Protein AF-A0A7Y8JZ43-F1 (afdb_monomer)

Foldseek 3Di:
DDPQCPPPLCVVVVVVVVVVQVVQLVVCPPVSVDVVSGDDDALVNSLQSSLQSCLCPDPQFDNPDDWGWDWDDADPQGIDIDTDTHGPDPPPVVVVVVVVVSVVVSQVCQVVSVHHHRDDDDPVNCVVPVVCVVVVPDPDDDPDDDDD

pLDDT: mean 82.35, std 17.8, range [37.38, 98.12]

Secondary structure (DSSP, 8-state):
---GGG-GGGHHHHHHHHHHHHHHHHTTGGGGGSGGGS----HHHHHHHHHHHHHHH-TTB-TTS--EEEE---BTTB--EEEE--BS---HHHHHHHHHHHHHHHHHHGGGGT-----PPPHHHIIIIIHHHHHTT--PPP------

Radius of gyration: 24.06 Å; Cα con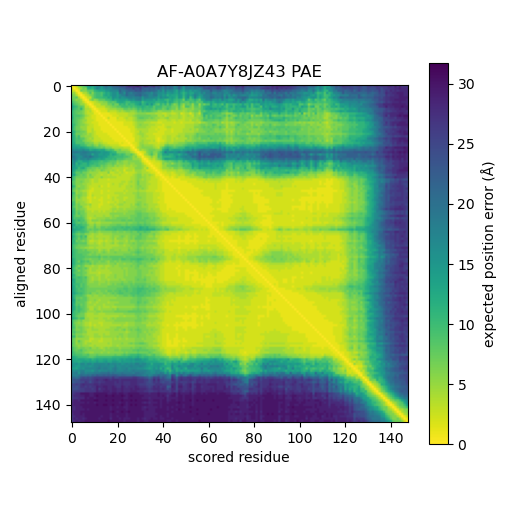tacts (8 Å, |Δi|>4): 113; chains: 1; bounding box: 43×86×50 Å

Structure (mmCIF, N/CA/C/O backbone):
data_AF-A0A7Y8JZ43-F1
#
_entry.id   AF-A0A7Y8JZ43-F1
#
loop_
_atom_site.group_PDB
_atom_site.id
_atom_site.type_symbol
_atom_site.label_atom_id
_atom_site.label_alt_id
_atom_site.label_comp_id
_atom_site.label_asym_id
_atom_site.label_entity_id
_atom_site.label_seq_id
_atom_site.pdbx_PDB_ins_code
_atom_site.Cartn_x
_atom_site.Cartn_y
_atom_site.Cartn_z
_atom_site.occupancy
_atom_site.B_iso_or_equiv
_atom_site.auth_seq_id
_atom_site.auth_comp_id
_atom_site.auth_asym_id
_atom_site.auth_atom_id
_atom_site.pdbx_PDB_model_num
ATOM 1 N N . GLU A 1 1 ? -18.551 6.260 -2.370 1.00 39.81 1 GLU A N 1
ATOM 2 C CA . GLU A 1 1 ? -18.045 5.457 -1.237 1.00 39.81 1 GLU A CA 1
ATOM 3 C C . GLU A 1 1 ? -17.982 3.989 -1.632 1.00 39.81 1 GLU A C 1
ATOM 5 O O . GLU A 1 1 ? -19.020 3.350 -1.793 1.00 39.81 1 GLU A O 1
ATOM 10 N N . LEU A 1 2 ? -16.776 3.463 -1.842 1.00 50.41 2 LEU A N 1
ATOM 11 C CA . LEU A 1 2 ? -16.552 2.033 -2.034 1.00 50.41 2 LEU A CA 1
ATOM 12 C C . LEU A 1 2 ? -16.843 1.284 -0.723 1.00 50.41 2 LEU A C 1
ATOM 14 O O . LEU A 1 2 ? -16.240 1.556 0.316 1.00 50.41 2 LEU A O 1
ATOM 18 N N . ARG A 1 3 ? -17.758 0.306 -0.748 1.00 59.44 3 ARG A N 1
ATOM 19 C CA . ARG A 1 3 ? -17.899 -0.630 0.378 1.00 59.44 3 ARG A CA 1
ATOM 20 C C . ARG A 1 3 ? -16.684 -1.547 0.357 1.00 59.44 3 ARG A C 1
ATOM 22 O O . ARG A 1 3 ? -16.579 -2.396 -0.520 1.00 59.44 3 ARG A O 1
ATOM 29 N N . MET A 1 4 ? -15.787 -1.411 1.333 1.00 59.22 4 MET A N 1
ATOM 30 C CA . MET A 1 4 ? -14.527 -2.174 1.404 1.00 59.22 4 MET A CA 1
ATOM 31 C C . MET A 1 4 ? -14.707 -3.704 1.316 1.00 59.22 4 MET A C 1
ATOM 33 O O . MET A 1 4 ? -13.784 -4.407 0.918 1.00 59.22 4 MET A O 1
ATOM 37 N N . THR A 1 5 ? -15.897 -4.231 1.624 1.00 58.22 5 THR A N 1
ATOM 38 C CA . THR A 1 5 ? -16.261 -5.650 1.453 1.00 58.22 5 THR A CA 1
ATOM 39 C C . THR A 1 5 ? -16.337 -6.114 -0.006 1.00 58.22 5 THR A C 1
ATOM 41 O O . THR A 1 5 ? -16.292 -7.316 -0.248 1.00 58.22 5 THR A O 1
ATOM 44 N N . GLN A 1 6 ? -16.440 -5.197 -0.972 1.00 59.09 6 GLN A N 1
ATOM 45 C CA . GLN A 1 6 ? -16.507 -5.491 -2.410 1.00 59.09 6 GLN A CA 1
ATOM 46 C C . GLN A 1 6 ? -15.128 -5.504 -3.088 1.00 59.09 6 GLN A C 1
ATOM 48 O O . GLN A 1 6 ? -15.017 -5.897 -4.247 1.00 59.09 6 GLN A O 1
ATOM 53 N N . VAL A 1 7 ? -14.070 -5.096 -2.382 1.00 68.38 7 VAL A N 1
ATOM 54 C CA . VAL A 1 7 ? -12.702 -5.135 -2.905 1.00 68.38 7 VAL A CA 1
ATOM 55 C C . VAL A 1 7 ? -12.185 -6.570 -2.813 1.00 68.38 7 VAL A C 1
ATOM 57 O O . VAL A 1 7 ? -11.886 -7.055 -1.723 1.00 68.38 7 VAL A O 1
ATOM 60 N N . HIS A 1 8 ? -12.060 -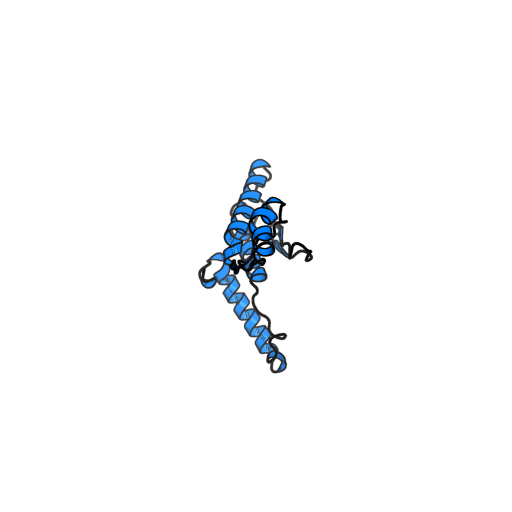7.242 -3.960 1.00 72.50 8 HIS A N 1
ATOM 61 C CA . HIS A 1 8 ? -11.688 -8.661 -4.055 1.00 72.50 8 HIS A CA 1
ATOM 62 C C . HIS A 1 8 ? -10.399 -9.008 -3.289 1.00 72.50 8 HIS A C 1
ATOM 64 O O . HIS A 1 8 ? -10.350 -9.994 -2.559 1.00 72.50 8 HIS A O 1
ATOM 70 N N . LEU A 1 9 ? -9.382 -8.143 -3.366 1.00 74.12 9 LEU A N 1
ATOM 71 C CA . LEU A 1 9 ? -8.102 -8.329 -2.669 1.00 74.12 9 LEU A CA 1
ATOM 72 C C . LEU A 1 9 ? -8.210 -8.247 -1.135 1.00 74.12 9 LEU A C 1
ATOM 74 O O . LEU A 1 9 ? -7.287 -8.652 -0.428 1.00 74.12 9 LEU A O 1
ATOM 78 N N . LEU A 1 10 ? -9.311 -7.707 -0.603 1.00 76.12 10 LEU A N 1
ATOM 79 C CA . LEU A 1 10 ? -9.517 -7.516 0.831 1.00 76.12 10 LEU A CA 1
ATOM 80 C C . LEU A 1 10 ? -10.494 -8.498 1.454 1.00 76.12 10 LEU A C 1
ATOM 82 O O . LEU A 1 10 ? -10.518 -8.569 2.679 1.00 76.12 10 LEU A O 1
ATOM 86 N N . THR A 1 11 ? -11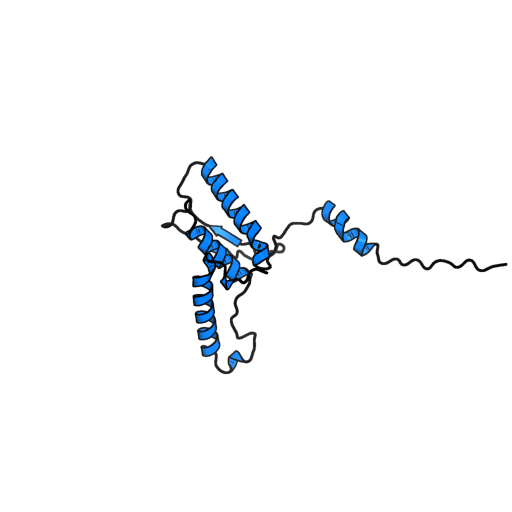.275 -9.249 0.679 1.00 73.81 11 THR A N 1
ATOM 87 C CA . THR A 1 11 ? -12.344 -10.099 1.223 1.00 73.81 11 THR A CA 1
ATOM 88 C C . THR A 1 11 ? -11.810 -11.063 2.292 1.00 73.81 11 THR A C 1
ATOM 90 O O . THR A 1 11 ? -12.279 -11.048 3.435 1.00 73.81 11 THR A O 1
ATOM 93 N N . ASP A 1 12 ? -10.733 -11.789 1.982 1.00 75.62 12 ASP A N 1
ATOM 94 C CA . ASP A 1 12 ? -10.095 -12.729 2.914 1.00 75.62 12 ASP A CA 1
ATOM 95 C C . ASP A 1 12 ? -9.380 -12.036 4.078 1.00 75.62 12 ASP A C 1
ATOM 97 O O . ASP A 1 12 ? -9.273 -12.578 5.183 1.00 75.62 12 ASP A O 1
ATOM 101 N N . TYR A 1 13 ? -8.844 -10.835 3.851 1.00 79.00 13 TYR A N 1
ATOM 102 C CA . TYR A 1 13 ? -8.213 -10.051 4.910 1.00 79.00 13 TYR A CA 1
ATOM 103 C C . TYR A 1 13 ? -9.251 -9.539 5.911 1.00 79.00 13 TYR A C 1
ATOM 105 O O .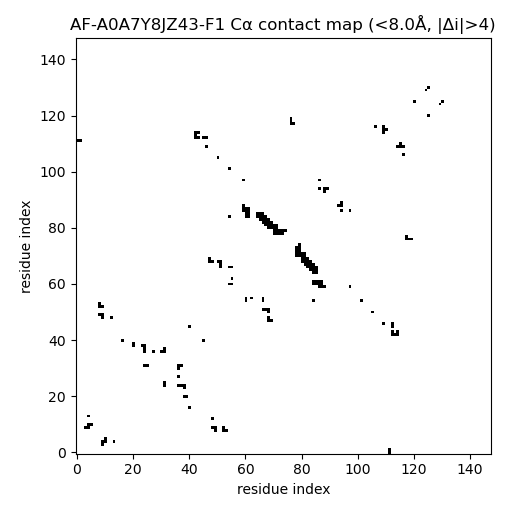 TYR A 1 13 ? -9.069 -9.715 7.114 1.00 79.00 13 TYR A O 1
ATOM 113 N N . ILE A 1 14 ? -10.337 -8.934 5.425 1.00 80.75 14 ILE A N 1
ATOM 114 C CA . ILE A 1 14 ? -11.397 -8.344 6.244 1.00 80.75 14 ILE A CA 1
ATOM 115 C C . ILE A 1 14 ? -12.040 -9.429 7.103 1.00 80.75 14 ILE A C 1
ATOM 117 O O . ILE A 1 14 ? -12.147 -9.239 8.314 1.00 80.75 14 ILE A O 1
ATOM 121 N N . GLY A 1 15 ? -12.388 -10.580 6.515 1.00 81.81 15 GLY A N 1
ATOM 122 C CA . GLY A 1 15 ? -12.986 -11.694 7.255 1.00 81.81 15 GLY A CA 1
ATOM 123 C C . GLY A 1 15 ? -12.091 -12.180 8.398 1.00 81.81 15 GLY A C 1
ATOM 124 O O . GLY A 1 15 ? -12.514 -12.218 9.557 1.00 81.81 15 GLY A O 1
ATOM 125 N N . ARG A 1 16 ? -10.812 -12.460 8.109 1.00 84.19 16 ARG A N 1
ATOM 126 C CA . ARG A 1 16 ? -9.844 -12.874 9.139 1.00 84.19 16 ARG A CA 1
ATOM 127 C C . ARG A 1 16 ? -9.622 -11.793 10.193 1.00 84.19 16 ARG A C 1
ATO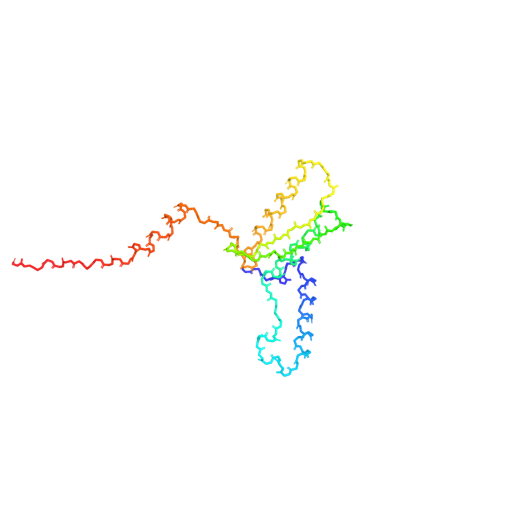M 129 O O . ARG A 1 16 ? -9.564 -12.103 11.382 1.00 84.19 16 ARG A O 1
ATOM 136 N N . LYS A 1 17 ? -9.511 -10.525 9.782 1.00 84.44 17 LYS A N 1
ATOM 137 C CA . LYS A 1 17 ? -9.235 -9.421 10.705 1.00 84.44 17 LYS A CA 1
ATOM 138 C C . LYS A 1 17 ? -10.407 -9.162 11.642 1.00 84.44 17 LYS A C 1
ATOM 140 O O . LYS A 1 17 ? -10.189 -8.936 12.827 1.00 84.44 17 LYS A O 1
ATOM 145 N N . GLN A 1 18 ? -11.638 -9.234 11.146 1.00 85.12 18 GLN A N 1
ATOM 146 C CA . GLN A 1 18 ? -12.836 -9.114 11.974 1.00 85.12 18 GLN A CA 1
ATOM 147 C C . GLN A 1 18 ? -12.923 -10.240 13.007 1.00 85.12 18 GLN A C 1
ATOM 149 O O . GLN A 1 18 ? -13.188 -9.959 14.175 1.00 85.12 18 GLN A O 1
ATOM 154 N N . ALA A 1 19 ? -12.632 -11.484 12.612 1.00 86.56 19 ALA A N 1
ATOM 155 C CA . ALA A 1 19 ? -12.608 -12.617 13.535 1.00 86.56 19 ALA A CA 1
ATOM 156 C C . ALA A 1 19 ? -11.538 -12.450 14.633 1.00 86.56 19 ALA A C 1
ATOM 158 O O . ALA A 1 19 ? -11.845 -12.613 15.813 1.00 86.56 19 ALA A O 1
ATOM 159 N N . GLU A 1 20 ? -10.314 -12.043 14.268 1.00 87.06 20 GLU A N 1
ATOM 160 C CA . GLU A 1 20 ? -9.225 -11.751 15.220 1.00 87.06 20 GLU A CA 1
ATOM 161 C C . GLU A 1 20 ? -9.631 -10.659 16.220 1.00 87.06 20 GLU A C 1
ATOM 163 O O . GLU A 1 20 ? -9.445 -10.804 17.428 1.00 87.06 20 GLU A O 1
ATOM 168 N N . LEU A 1 21 ? -10.193 -9.555 15.720 1.00 86.44 21 LEU A N 1
ATOM 169 C CA . LEU A 1 21 ? -10.603 -8.426 16.552 1.00 86.44 21 LEU A CA 1
ATOM 170 C C . LEU A 1 21 ? -11.744 -8.803 17.494 1.00 86.44 21 LEU A C 1
ATOM 172 O O . LEU A 1 21 ? -11.741 -8.373 18.646 1.00 86.44 21 LEU A O 1
ATOM 176 N N . LYS A 1 22 ? -12.705 -9.600 17.018 1.00 86.44 22 LYS A N 1
ATOM 177 C CA . LYS A 1 22 ? -13.804 -10.110 17.837 1.00 86.44 22 LYS A CA 1
ATOM 178 C C . LYS A 1 22 ? -13.266 -10.980 18.973 1.00 86.44 22 LYS A C 1
ATOM 180 O O . LYS A 1 22 ? -13.507 -10.645 20.127 1.00 86.44 22 LYS A O 1
ATOM 185 N N . ALA A 1 23 ? -12.463 -11.995 18.652 1.00 87.75 23 ALA A N 1
ATOM 186 C CA . ALA A 1 23 ? -11.886 -12.901 19.644 1.00 87.75 23 ALA A CA 1
ATOM 187 C C . ALA A 1 23 ? -11.038 -12.156 20.689 1.00 87.75 23 ALA A C 1
ATOM 189 O O . ALA A 1 23 ? -11.164 -12.402 21.886 1.00 87.75 23 ALA A O 1
ATOM 190 N N . TRP A 1 24 ? -10.211 -11.197 20.254 1.00 86.62 24 TRP A N 1
ATOM 191 C CA . TRP A 1 24 ? -9.389 -10.405 21.170 1.00 86.62 24 TRP A CA 1
ATOM 192 C C . TRP A 1 24 ? -10.242 -9.524 22.093 1.00 86.62 24 TRP A C 1
ATOM 194 O O . TRP A 1 24 ? -9.973 -9.462 23.288 1.00 86.62 24 TRP A O 1
ATOM 204 N N . ASN A 1 25 ? -11.274 -8.860 21.560 1.00 86.31 25 ASN A N 1
ATOM 205 C CA . ASN A 1 25 ? -12.153 -7.992 22.347 1.00 86.31 25 ASN A CA 1
ATOM 206 C C . ASN A 1 25 ? -13.022 -8.789 23.338 1.00 86.31 25 ASN A C 1
ATOM 208 O O . ASN A 1 25 ? -13.263 -8.315 24.443 1.00 86.31 25 ASN A O 1
ATOM 212 N N . GLU A 1 26 ? -13.481 -9.986 22.965 1.00 85.94 26 GLU A N 1
ATOM 213 C CA . GLU A 1 26 ? -14.257 -10.875 23.845 1.00 85.94 26 GLU A CA 1
ATOM 214 C C . GLU A 1 26 ? -13.406 -11.426 24.996 1.00 85.94 26 GLU A C 1
ATOM 216 O O . GLU A 1 26 ? -13.878 -11.505 26.130 1.00 85.94 26 GLU A O 1
ATOM 221 N N . ALA A 1 27 ? -12.125 -11.711 24.744 1.00 85.75 27 ALA A N 1
ATOM 222 C CA . ALA A 1 27 ? -11.191 -12.181 25.767 1.00 85.75 27 ALA A CA 1
ATOM 223 C C . ALA A 1 27 ? -10.895 -11.147 26.876 1.00 85.75 27 ALA A C 1
ATOM 225 O O . ALA A 1 27 ? -10.386 -11.518 27.930 1.00 85.75 27 ALA A O 1
ATOM 226 N N . GLN A 1 28 ? -11.208 -9.862 26.670 1.00 78.06 28 GLN A N 1
ATOM 227 C CA . GLN A 1 28 ? -10.968 -8.791 27.649 1.00 78.06 28 GLN A CA 1
ATOM 228 C C . GLN A 1 28 ? -12.043 -8.717 28.759 1.00 78.06 28 GLN A C 1
ATOM 230 O O . GLN A 1 28 ? -11.832 -8.079 29.791 1.00 78.06 28 GLN A O 1
ATOM 235 N N . GLY A 1 29 ? -13.198 -9.378 28.609 1.00 76.44 29 GLY A N 1
ATOM 236 C CA . GLY A 1 29 ? -14.236 -9.408 29.650 1.00 76.44 29 GLY A CA 1
ATOM 237 C C . GLY A 1 29 ? -14.704 -8.007 30.088 1.00 76.44 29 GLY A C 1
ATOM 238 O O . GLY A 1 29 ? -15.049 -7.169 29.257 1.00 76.44 29 GLY A O 1
ATOM 239 N N . HIS A 1 30 ? -14.714 -7.728 31.398 1.00 68.44 30 HIS A N 1
ATOM 240 C CA . HIS A 1 30 ? -15.191 -6.446 31.950 1.00 68.44 30 HIS A CA 1
ATOM 241 C C . HIS A 1 30 ? -14.305 -5.237 31.595 1.00 68.44 30 HIS A C 1
ATOM 243 O O . HIS A 1 30 ? -14.794 -4.107 31.609 1.00 68.44 30 HIS A O 1
ATOM 249 N N . SER A 1 31 ? -13.031 -5.437 31.232 1.00 66.38 31 SER A N 1
ATOM 250 C CA . SER A 1 31 ? -12.154 -4.328 30.824 1.00 66.38 31 SER A CA 1
ATOM 251 C C . SER A 1 31 ? -12.512 -3.780 29.433 1.00 66.38 31 SER A C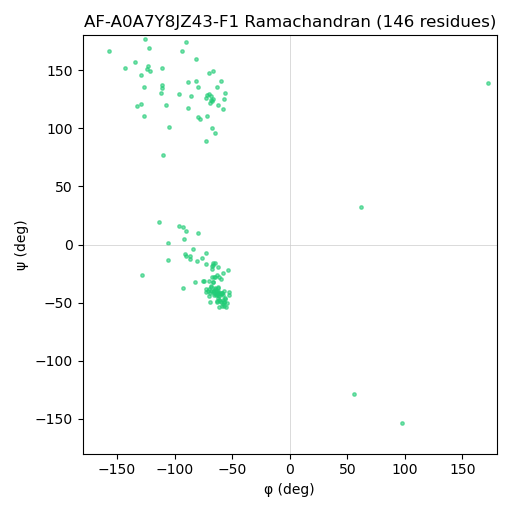 1
ATOM 253 O O . SER A 1 31 ? -12.155 -2.644 29.119 1.00 66.38 31 SER A O 1
ATOM 255 N N . ALA A 1 32 ? -13.287 -4.526 28.632 1.00 62.75 32 ALA A N 1
ATOM 256 C CA . ALA A 1 32 ? -13.736 -4.137 27.293 1.00 62.75 32 ALA A CA 1
ATOM 257 C C . ALA A 1 32 ? -14.814 -3.035 27.272 1.00 62.75 32 ALA A C 1
ATOM 259 O O . ALA A 1 32 ? -15.165 -2.552 26.192 1.00 62.75 32 ALA A O 1
ATOM 260 N N . GLN A 1 33 ? -15.353 -2.632 28.434 1.00 69.25 33 GLN A N 1
ATOM 261 C CA . GLN A 1 33 ? -16.344 -1.548 28.513 1.00 69.25 33 GLN A CA 1
ATOM 262 C C . GLN A 1 33 ? -15.765 -0.191 28.087 1.00 69.25 33 GLN A C 1
ATOM 264 O O . GLN A 1 33 ? -16.483 0.649 27.547 1.00 69.25 33 GLN A O 1
ATOM 269 N N . LEU A 1 34 ? -14.455 0.007 28.262 1.00 77.12 34 LEU A N 1
ATOM 270 C CA . LEU A 1 34 ? -13.752 1.184 27.762 1.00 77.12 34 LEU A CA 1
ATOM 271 C C . LEU A 1 34 ? -13.328 0.965 26.308 1.00 77.12 34 LEU A C 1
ATOM 273 O O . LEU A 1 34 ? -12.641 -0.001 25.979 1.00 77.12 34 LEU A O 1
ATOM 277 N N . SER A 1 35 ? -13.670 1.910 25.430 1.00 76.81 35 SER A N 1
ATOM 278 C CA . SER A 1 35 ? -13.317 1.852 24.003 1.00 76.81 35 SER A CA 1
ATOM 279 C C . SER A 1 35 ? -11.805 1.795 23.754 1.00 76.81 35 SER A C 1
ATOM 281 O O . SER A 1 35 ? -11.370 1.179 22.783 1.00 76.81 35 SER A O 1
ATOM 283 N N . ALA A 1 36 ? -11.004 2.385 24.648 1.00 79.19 36 ALA A N 1
ATOM 284 C CA . ALA A 1 36 ? -9.543 2.336 24.609 1.00 79.19 36 ALA A CA 1
ATOM 285 C C . ALA A 1 36 ? -8.990 0.906 24.736 1.00 79.19 36 ALA A C 1
ATOM 287 O O . ALA A 1 36 ? -7.947 0.597 24.168 1.00 79.19 36 ALA A O 1
ATOM 288 N N . ASN A 1 37 ? -9.726 0.023 25.413 1.00 80.94 37 ASN A N 1
ATOM 289 C CA . ASN A 1 37 ? -9.353 -1.373 25.617 1.00 80.94 37 ASN A CA 1
ATOM 290 C C . ASN A 1 37 ? -9.889 -2.282 24.511 1.00 80.94 37 ASN A C 1
ATOM 292 O O . ASN A 1 37 ? -9.856 -3.497 24.666 1.00 80.94 37 ASN A O 1
ATOM 296 N N . ARG A 1 38 ? -10.405 -1.720 23.409 1.00 81.69 38 ARG A N 1
ATOM 297 C CA . ARG A 1 38 ? -10.887 -2.473 22.250 1.00 81.69 38 ARG A CA 1
ATOM 298 C C . ARG A 1 38 ? -9.981 -2.255 21.050 1.00 81.69 38 ARG A C 1
ATOM 300 O O . ARG A 1 38 ? -9.657 -1.125 20.683 1.00 81.69 38 ARG A O 1
ATOM 307 N N . ARG A 1 39 ? -9.632 -3.338 20.359 1.00 85.50 39 ARG A N 1
ATOM 308 C CA . ARG A 1 39 ? -8.969 -3.248 19.055 1.00 85.50 39 ARG A CA 1
ATOM 309 C C . ARG A 1 39 ? -10.012 -3.010 17.966 1.00 85.50 39 ARG A C 1
ATOM 311 O O . ARG A 1 39 ? -11.088 -3.613 17.963 1.00 85.50 39 ARG A O 1
ATOM 318 N N . ARG A 1 40 ? -9.654 -2.155 17.010 1.00 87.25 40 ARG A N 1
ATOM 319 C CA . ARG A 1 40 ? -10.450 -1.803 15.827 1.00 87.25 40 ARG A CA 1
ATOM 320 C C . ARG A 1 40 ? -9.586 -1.824 14.575 1.00 87.25 40 ARG A C 1
ATOM 322 O O . ARG A 1 40 ? -8.365 -1.684 14.653 1.00 87.25 40 ARG A O 1
ATOM 329 N N . MET A 1 41 ? -10.230 -1.990 13.425 1.00 87.94 41 MET A N 1
ATOM 330 C CA . MET A 1 41 ? -9.579 -1.733 12.145 1.00 87.94 41 MET A CA 1
ATOM 331 C C . MET A 1 41 ? -9.275 -0.241 12.018 1.00 87.94 41 MET A C 1
ATOM 333 O O . MET A 1 41 ? -9.990 0.602 12.559 1.00 87.94 41 MET A O 1
ATOM 337 N N . THR A 1 42 ? -8.202 0.071 11.304 1.00 91.50 42 THR A N 1
ATOM 338 C CA . THR A 1 42 ? -7.839 1.441 10.947 1.00 91.50 42 THR A CA 1
ATOM 339 C C . THR A 1 42 ? -7.701 1.529 9.437 1.00 91.50 42 THR A C 1
ATOM 341 O O . THR A 1 42 ? -7.324 0.546 8.790 1.00 91.50 42 THR A O 1
ATOM 344 N N . ASN A 1 43 ? -7.964 2.705 8.877 1.00 92.38 43 ASN A N 1
ATOM 345 C CA . ASN A 1 43 ? -7.819 2.951 7.443 1.00 92.38 43 ASN A CA 1
ATOM 346 C C . ASN A 1 43 ? -6.393 2.632 6.977 1.00 92.38 43 ASN A C 1
ATOM 348 O O . ASN A 1 43 ? -6.203 1.851 6.050 1.00 92.38 43 ASN A O 1
ATOM 352 N N . LEU A 1 44 ? -5.387 3.113 7.718 1.00 93.69 44 LEU A N 1
ATOM 353 C CA . LEU A 1 44 ? -3.976 2.838 7.435 1.00 93.69 44 LEU A CA 1
ATOM 354 C C . LEU A 1 44 ? -3.625 1.345 7.530 1.00 93.69 44 LEU A C 1
ATOM 356 O O . LEU A 1 44 ? -2.879 0.826 6.703 1.00 93.69 44 LEU A O 1
ATOM 360 N N . GLY A 1 45 ? -4.146 0.634 8.534 1.00 92.56 45 GLY A N 1
ATOM 361 C CA . GLY A 1 45 ? -3.926 -0.807 8.674 1.00 92.56 45 GLY A CA 1
ATOM 362 C C . GLY A 1 45 ? -4.549 -1.604 7.527 1.00 92.56 45 GLY A C 1
ATOM 363 O O . GLY A 1 45 ? -3.935 -2.548 7.031 1.00 92.56 45 GLY A O 1
ATOM 364 N N . THR A 1 46 ? -5.731 -1.184 7.079 1.00 92.44 46 THR A N 1
ATOM 365 C CA . THR A 1 46 ? -6.462 -1.805 5.968 1.00 92.44 46 THR A CA 1
ATOM 366 C C . THR A 1 46 ? -5.763 -1.535 4.636 1.00 92.44 46 THR A C 1
ATOM 368 O O . THR A 1 46 ? -5.534 -2.473 3.878 1.00 92.44 46 THR A O 1
ATOM 371 N N . PHE A 1 47 ? -5.320 -0.298 4.392 1.00 94.75 47 PHE A N 1
ATOM 372 C CA . PHE A 1 47 ? -4.544 0.062 3.203 1.00 94.75 47 PHE A CA 1
ATOM 373 C C . PHE A 1 47 ? -3.228 -0.719 3.110 1.00 94.75 47 PHE A C 1
ATOM 375 O O . PHE A 1 47 ? -2.878 -1.233 2.054 1.00 94.75 47 PHE A O 1
ATOM 382 N N . ARG A 1 48 ? -2.509 -0.900 4.224 1.00 95.44 48 ARG A N 1
ATOM 383 C CA . ARG A 1 48 ? -1.287 -1.723 4.231 1.00 95.44 48 ARG A CA 1
ATOM 384 C C . ARG A 1 48 ? -1.548 -3.177 3.862 1.00 95.44 48 ARG A C 1
ATOM 386 O O . ARG A 1 48 ? -0.754 -3.780 3.145 1.00 95.44 48 ARG A O 1
ATOM 393 N N . ALA A 1 49 ? -2.633 -3.748 4.377 1.00 93.12 49 ALA A N 1
ATOM 394 C CA . ALA A 1 49 ? -3.014 -5.110 4.039 1.00 93.12 49 ALA A CA 1
ATOM 395 C C . ALA A 1 49 ? -3.420 -5.234 2.567 1.00 93.12 49 ALA A C 1
ATOM 397 O O . ALA A 1 49 ? -3.023 -6.196 1.914 1.00 93.12 49 ALA A O 1
ATOM 398 N N . TYR A 1 50 ? -4.138 -4.236 2.048 1.00 94.31 50 TYR A N 1
ATOM 399 C CA . TYR A 1 50 ? -4.473 -4.125 0.635 1.00 94.31 50 TYR A CA 1
ATOM 400 C C . TYR A 1 50 ? -3.226 -4.077 -0.249 1.00 94.31 50 TYR A C 1
ATOM 402 O O . TYR A 1 50 ? -3.083 -4.903 -1.145 1.00 94.31 50 TYR A O 1
ATOM 410 N N . ALA A 1 51 ? -2.299 -3.161 0.039 1.00 95.88 51 ALA A N 1
ATOM 411 C CA . ALA A 1 51 ? -1.065 -3.001 -0.720 1.00 95.88 51 ALA A CA 1
ATOM 412 C C . ALA A 1 51 ? -0.232 -4.292 -0.723 1.00 95.88 51 ALA A C 1
ATOM 414 O O . ALA A 1 51 ? 0.267 -4.706 -1.763 1.00 95.88 51 ALA A O 1
ATOM 415 N N . LEU A 1 52 ? -0.137 -4.984 0.418 1.00 95.69 52 LEU A N 1
ATOM 416 C CA . LEU A 1 52 ? 0.547 -6.275 0.489 1.00 95.69 52 LEU A CA 1
ATOM 417 C C . LEU A 1 52 ? -0.148 -7.356 -0.356 1.00 95.69 52 LEU A C 1
ATOM 419 O O . LEU A 1 52 ? 0.533 -8.141 -1.013 1.00 95.69 52 LEU A O 1
ATOM 423 N N . ALA A 1 53 ? -1.481 -7.425 -0.326 1.00 93.00 53 ALA A N 1
ATOM 424 C CA . ALA A 1 53 ? -2.242 -8.372 -1.141 1.00 93.00 53 ALA A CA 1
ATOM 425 C C . ALA A 1 53 ? -2.060 -8.090 -2.640 1.00 93.00 53 ALA A C 1
ATOM 427 O O . ALA A 1 53 ? -1.784 -9.016 -3.399 1.00 93.00 53 ALA A O 1
ATOM 428 N N . TYR A 1 54 ? -2.118 -6.814 -3.033 1.00 94.62 54 TYR A N 1
ATOM 429 C CA . TYR A 1 54 ? -1.843 -6.355 -4.392 1.00 94.62 54 TYR A CA 1
ATOM 430 C C . TYR A 1 54 ? -0.459 -6.809 -4.872 1.00 94.62 54 TYR A C 1
ATOM 432 O O . TYR A 1 54 ? -0.368 -7.512 -5.877 1.00 94.62 54 TYR A O 1
ATOM 440 N N . LEU A 1 55 ? 0.601 -6.518 -4.108 1.00 95.69 55 LEU A N 1
ATOM 441 C CA . LEU A 1 55 ? 1.974 -6.916 -4.450 1.00 95.69 55 LEU A CA 1
ATOM 442 C C . LEU A 1 55 ? 2.124 -8.433 -4.596 1.00 95.69 55 LEU A C 1
ATOM 444 O O . LEU A 1 55 ? 2.769 -8.899 -5.528 1.00 95.69 55 LEU A O 1
ATOM 448 N N . LYS A 1 56 ? 1.506 -9.216 -3.705 1.00 93.25 56 LYS A N 1
ATOM 449 C CA . LYS A 1 56 ? 1.550 -10.686 -3.773 1.00 93.25 56 LYS A CA 1
ATOM 450 C C . LYS A 1 56 ? 0.807 -11.261 -4.977 1.00 93.25 56 LYS A C 1
ATOM 452 O O . LYS A 1 56 ? 1.155 -12.348 -5.424 1.00 93.25 56 LYS A O 1
ATOM 457 N N . SER A 1 57 ? -0.210 -10.560 -5.473 1.00 91.62 57 SER A N 1
ATOM 458 C CA . SER A 1 57 ? -0.939 -10.934 -6.690 1.00 91.62 57 SER A CA 1
ATOM 459 C C . SER A 1 57 ? -0.301 -10.403 -7.978 1.00 91.62 57 SER A C 1
ATOM 461 O O . SER A 1 57 ? -0.716 -10.798 -9.065 1.00 91.62 57 SER A O 1
ATOM 463 N N . HIS A 1 58 ? 0.689 -9.511 -7.875 1.00 94.56 58 HIS A N 1
ATOM 464 C CA . HIS A 1 58 ? 1.269 -8.830 -9.025 1.00 94.56 58 HIS A CA 1
ATOM 465 C C . HIS A 1 58 ? 2.152 -9.793 -9.843 1.00 94.56 58 HIS A C 1
ATOM 467 O O . HIS A 1 58 ? 3.074 -10.393 -9.282 1.00 94.56 58 HIS A O 1
ATOM 473 N N . PRO A 1 59 ? 1.929 -9.936 -11.166 1.00 95.56 59 PRO A N 1
ATOM 474 C CA . PRO A 1 59 ? 2.614 -10.941 -11.984 1.00 95.56 59 PRO A CA 1
ATOM 475 C C . PRO A 1 59 ? 4.133 -10.743 -12.021 1.00 95.56 59 PRO A C 1
ATOM 477 O O . PRO A 1 59 ? 4.877 -11.722 -11.969 1.00 95.56 59 PRO A O 1
ATOM 480 N N . ASP A 1 60 ? 4.591 -9.489 -12.028 1.00 97.00 60 ASP A N 1
ATOM 481 C CA . ASP A 1 60 ? 6.017 -9.149 -12.110 1.00 97.00 60 ASP A CA 1
ATOM 482 C C . ASP A 1 60 ? 6.758 -9.175 -10.760 1.00 97.00 60 ASP A C 1
ATOM 484 O O . ASP A 1 60 ? 7.978 -9.002 -10.726 1.00 97.00 60 ASP A O 1
ATOM 488 N N . ILE A 1 61 ? 6.056 -9.419 -9.646 1.00 97.31 61 ILE A N 1
ATOM 489 C CA . ILE A 1 61 ? 6.670 -9.578 -8.322 1.00 97.31 61 ILE A CA 1
ATOM 490 C C . ILE A 1 61 ? 7.045 -11.044 -8.099 1.00 97.31 61 ILE A C 1
ATOM 492 O O . ILE A 1 61 ? 6.327 -11.971 -8.475 1.00 97.31 61 ILE A O 1
ATOM 496 N N . GLN A 1 62 ? 8.209 -11.263 -7.493 1.00 97.44 62 GLN A N 1
ATOM 497 C CA . GLN A 1 62 ? 8.764 -12.576 -7.202 1.00 97.44 62 GLN A CA 1
ATOM 498 C C . GLN A 1 62 ? 8.102 -13.181 -5.945 1.00 97.44 62 GLN A C 1
ATOM 500 O O . GLN A 1 62 ? 8.386 -12.727 -4.833 1.00 97.44 62 GLN A O 1
ATOM 505 N N . PRO A 1 63 ? 7.259 -14.229 -6.066 1.00 92.00 63 PRO A N 1
ATOM 506 C CA . PRO A 1 63 ? 6.482 -14.772 -4.945 1.00 92.00 63 PRO A CA 1
ATOM 507 C C . PRO A 1 63 ? 7.308 -15.421 -3.829 1.00 92.00 63 PRO A C 1
ATOM 509 O O . PRO A 1 63 ? 6.864 -15.446 -2.684 1.00 92.00 63 PRO A O 1
ATOM 512 N N . ASN A 1 64 ? 8.492 -15.954 -4.141 1.00 92.50 64 ASN A N 1
ATOM 513 C CA . ASN A 1 64 ? 9.300 -16.737 -3.196 1.00 92.50 64 ASN A CA 1
ATOM 514 C C . ASN A 1 64 ? 10.377 -15.910 -2.482 1.00 92.50 64 ASN A C 1
ATOM 516 O O . ASN A 1 64 ? 11.317 -16.464 -1.915 1.00 92.50 64 ASN A O 1
ATOM 520 N N . MET A 1 65 ? 10.264 -14.584 -2.525 1.00 96.12 65 MET A N 1
ATOM 521 C CA . MET A 1 65 ? 11.169 -13.674 -1.833 1.00 96.12 65 MET A CA 1
ATOM 522 C C . MET A 1 65 ? 10.397 -12.771 -0.875 1.00 96.12 65 MET A C 1
ATOM 524 O O . MET A 1 65 ? 9.166 -12.719 -0.872 1.00 96.12 65 MET A O 1
ATOM 528 N N . THR A 1 66 ? 11.134 -12.063 -0.023 1.00 96.62 66 THR A N 1
ATOM 529 C CA . THR A 1 66 ? 10.545 -11.161 0.965 1.00 96.62 66 THR A CA 1
ATOM 530 C C . THR A 1 66 ? 9.674 -10.106 0.285 1.00 96.62 66 THR A C 1
ATOM 532 O O . THR A 1 66 ? 10.135 -9.355 -0.570 1.00 96.62 66 THR A O 1
ATOM 535 N N . CYS A 1 67 ? 8.416 -10.026 0.714 1.00 97.38 67 CYS A N 1
ATOM 536 C CA . CYS A 1 67 ? 7.464 -9.005 0.302 1.00 97.38 67 CYS A CA 1
ATOM 537 C C . CYS A 1 67 ? 6.771 -8.451 1.552 1.00 97.38 67 CYS A C 1
ATOM 539 O O . CYS A 1 67 ? 6.124 -9.200 2.292 1.00 97.38 67 CYS A O 1
ATOM 541 N N . MET A 1 68 ? 6.926 -7.153 1.813 1.00 97.19 68 MET A N 1
ATOM 542 C CA . MET A 1 68 ? 6.344 -6.487 2.974 1.00 97.19 68 MET A CA 1
ATOM 543 C C . MET A 1 68 ? 5.867 -5.069 2.661 1.00 97.19 68 MET A C 1
ATOM 545 O O . MET A 1 68 ? 6.423 -4.365 1.823 1.00 97.19 68 MET A O 1
ATOM 549 N N . VAL A 1 69 ? 4.859 -4.645 3.423 1.00 97.62 69 VAL A N 1
ATOM 550 C CA . VAL A 1 69 ? 4.422 -3.251 3.515 1.00 97.62 69 VAL A CA 1
ATOM 551 C C . VAL A 1 69 ? 4.404 -2.872 4.991 1.00 97.62 69 VAL A C 1
ATOM 553 O O . VAL A 1 69 ? 3.571 -3.376 5.759 1.00 97.62 69 VAL A O 1
ATOM 556 N N . ARG A 1 70 ? 5.317 -2.005 5.430 1.00 96.38 70 ARG A N 1
ATOM 557 C CA . ARG A 1 70 ? 5.472 -1.639 6.849 1.00 96.38 70 ARG A CA 1
ATOM 558 C C . ARG A 1 70 ? 5.353 -0.140 7.083 1.00 96.38 70 ARG A C 1
ATOM 560 O O . ARG A 1 70 ? 5.588 0.658 6.189 1.00 96.38 70 ARG A O 1
ATOM 567 N N . GLN A 1 71 ? 4.946 0.222 8.297 1.00 96.19 71 GLN A N 1
ATOM 568 C CA . GLN A 1 71 ? 4.984 1.614 8.742 1.00 96.19 71 GLN A CA 1
ATOM 569 C C . GLN A 1 71 ? 6.411 1.944 9.157 1.00 96.19 71 GLN A C 1
ATOM 571 O O . GLN A 1 71 ? 7.058 1.147 9.841 1.00 96.19 71 GLN A O 1
ATOM 576 N N . MET A 1 72 ? 6.875 3.110 8.734 1.00 96.94 72 MET A N 1
ATOM 577 C CA . MET A 1 72 ? 8.125 3.695 9.193 1.00 96.94 72 MET A CA 1
ATOM 578 C C . MET A 1 72 ? 7.869 4.564 10.423 1.00 96.94 72 MET A C 1
ATOM 580 O O . MET A 1 72 ? 6.725 4.769 10.835 1.00 96.94 72 MET A O 1
ATOM 584 N N . GLN A 1 73 ? 8.944 5.072 11.021 1.00 95.06 73 GLN A N 1
ATOM 585 C CA . GLN A 1 73 ? 8.840 6.045 12.100 1.00 95.06 73 GLN A CA 1
ATOM 586 C C . GLN A 1 73 ? 8.025 7.261 11.635 1.00 95.06 73 GLN A C 1
ATOM 588 O O . GLN A 1 73 ? 8.282 7.817 10.567 1.00 95.06 73 GLN A O 1
ATOM 593 N N . THR A 1 74 ? 7.039 7.661 12.440 1.00 94.75 74 THR A N 1
ATOM 594 C CA . THR A 1 74 ? 6.225 8.852 12.181 1.00 94.75 74 THR A CA 1
ATOM 595 C C . THR A 1 74 ? 7.104 10.097 12.120 1.00 94.75 74 THR A C 1
ATOM 597 O O . THR A 1 74 ? 8.035 10.261 12.909 1.00 94.75 74 THR A O 1
ATOM 600 N N . THR A 1 75 ? 6.775 10.989 11.194 1.00 94.75 75 THR A N 1
ATOM 601 C CA . THR A 1 75 ? 7.477 12.254 10.964 1.00 94.75 75 THR A CA 1
ATOM 602 C C . THR A 1 75 ? 6.489 13.418 11.014 1.00 94.75 75 THR A C 1
ATOM 604 O O . THR A 1 75 ? 5.276 13.218 11.119 1.00 94.75 75 THR A O 1
ATOM 607 N N . ALA A 1 76 ? 6.989 14.648 10.880 1.00 92.69 76 ALA A N 1
ATOM 608 C CA . ALA A 1 76 ? 6.132 15.819 10.688 1.00 92.69 76 ALA A CA 1
ATOM 609 C C . ALA A 1 76 ? 5.310 15.746 9.382 1.00 92.69 76 ALA A C 1
ATOM 611 O O . ALA A 1 76 ? 4.295 16.421 9.254 1.00 92.69 76 ALA A O 1
ATOM 612 N N . GLN A 1 77 ? 5.723 14.902 8.432 1.00 92.69 77 GLN A N 1
ATOM 613 C CA . GLN A 1 77 ? 5.072 14.668 7.143 1.00 92.69 77 GLN A CA 1
ATOM 614 C C . GLN A 1 77 ? 4.076 13.491 7.188 1.00 92.69 77 GLN A C 1
ATOM 616 O O . GLN A 1 77 ? 3.655 12.978 6.154 1.00 92.69 77 GLN A O 1
ATOM 621 N N . GLY A 1 78 ? 3.694 13.038 8.387 1.00 92.00 78 GLY A N 1
ATOM 622 C CA . GLY A 1 78 ? 2.750 11.939 8.590 1.00 92.00 78 GLY A CA 1
ATOM 623 C C . GLY A 1 78 ? 3.431 10.596 8.849 1.00 92.00 78 GLY A C 1
ATOM 624 O O . GLY A 1 78 ? 4.536 10.536 9.394 1.00 92.00 78 GLY A O 1
ATOM 625 N N . VAL A 1 79 ? 2.739 9.504 8.507 1.00 94.75 79 VAL A N 1
ATOM 626 C CA . VAL A 1 79 ? 3.194 8.123 8.748 1.00 94.75 79 VAL A CA 1
ATOM 627 C C . VAL A 1 79 ? 3.679 7.516 7.429 1.00 94.75 79 VAL A C 1
ATOM 629 O O . VAL A 1 79 ? 2.842 7.095 6.627 1.00 94.75 79 VAL A O 1
ATOM 632 N N . PRO A 1 80 ? 4.999 7.447 7.177 1.00 95.75 80 PRO A N 1
ATOM 633 C CA . PRO A 1 80 ? 5.502 6.902 5.927 1.00 95.75 80 PRO A CA 1
ATOM 634 C C . PRO A 1 80 ? 5.275 5.389 5.869 1.00 95.75 80 PRO A C 1
ATOM 636 O O . PRO A 1 80 ? 5.335 4.689 6.888 1.00 95.75 80 PRO A O 1
ATOM 639 N N . LEU A 1 81 ? 5.044 4.880 4.662 1.00 95.94 81 LEU A N 1
ATOM 640 C CA . LEU A 1 81 ? 4.968 3.451 4.387 1.00 95.94 81 LEU A CA 1
ATOM 641 C C . LEU A 1 81 ? 6.162 3.030 3.543 1.00 95.94 81 LEU A C 1
ATOM 643 O O . LEU A 1 81 ? 6.442 3.638 2.516 1.00 95.94 81 LEU A O 1
ATOM 647 N N . GLU A 1 82 ? 6.834 1.967 3.969 1.00 97.12 82 GLU A N 1
ATOM 648 C CA . GLU A 1 82 ? 7.835 1.295 3.153 1.00 97.12 82 GLU A CA 1
ATOM 649 C C . GLU A 1 82 ? 7.194 0.104 2.446 1.00 97.12 82 GLU A C 1
ATOM 651 O O . GLU A 1 82 ? 6.536 -0.732 3.079 1.00 97.12 82 GLU A O 1
ATOM 656 N N . ILE A 1 83 ? 7.416 0.043 1.134 1.00 97.44 83 ILE A N 1
ATOM 657 C CA . ILE A 1 83 ? 7.075 -1.080 0.269 1.00 97.44 83 ILE A CA 1
ATOM 658 C C . ILE A 1 83 ? 8.381 -1.764 -0.109 1.00 97.44 83 ILE A C 1
ATOM 660 O O . ILE A 1 83 ? 9.259 -1.145 -0.703 1.00 97.44 83 ILE A O 1
ATOM 664 N N . TYR A 1 84 ? 8.501 -3.039 0.237 1.00 97.75 84 TYR A N 1
ATOM 665 C CA . TYR A 1 84 ? 9.690 -3.829 -0.042 1.00 97.75 84 TYR A CA 1
ATOM 666 C C . TYR A 1 84 ? 9.274 -5.128 -0.724 1.00 97.75 84 TYR A C 1
ATOM 668 O O . TYR A 1 84 ? 8.491 -5.904 -0.171 1.00 97.75 84 TYR A O 1
ATOM 676 N N . CYS A 1 85 ? 9.780 -5.362 -1.928 1.00 97.62 85 CYS A N 1
ATOM 677 C CA . CYS A 1 85 ? 9.509 -6.554 -2.724 1.00 97.62 85 CYS A CA 1
ATOM 678 C C . CYS A 1 85 ? 10.633 -6.772 -3.744 1.00 97.62 85 CYS A C 1
ATOM 680 O O . CYS A 1 85 ? 11.446 -5.880 -3.974 1.00 97.62 85 CYS A O 1
ATOM 682 N N . PHE A 1 86 ? 10.670 -7.959 -4.346 1.00 97.81 86 PHE A N 1
ATOM 683 C CA . PHE A 1 86 ? 11.596 -8.284 -5.428 1.00 97.81 86 PHE A CA 1
ATOM 684 C C . PHE A 1 86 ? 10.823 -8.455 -6.732 1.00 97.81 86 PHE A C 1
ATOM 686 O O . PHE A 1 86 ? 9.768 -9.089 -6.742 1.00 97.81 86 PHE A O 1
ATOM 693 N N . THR A 1 87 ? 11.349 -7.921 -7.829 1.00 97.69 87 THR A N 1
ATOM 694 C CA . THR A 1 87 ? 10.824 -8.137 -9.181 1.00 97.69 87 THR A CA 1
ATOM 695 C C . THR A 1 87 ? 11.312 -9.474 -9.743 1.00 97.69 87 THR A C 1
ATOM 697 O O . THR A 1 87 ? 12.314 -10.036 -9.299 1.00 97.69 87 THR A O 1
ATOM 700 N N . ARG A 1 88 ? 10.621 -10.002 -10.756 1.00 97.38 88 ARG A N 1
ATOM 701 C CA . ARG A 1 88 ? 11.061 -11.194 -11.510 1.00 97.38 88 ARG A CA 1
ATOM 702 C C . ARG A 1 88 ? 12.186 -10.912 -12.507 1.00 97.38 88 ARG A C 1
ATOM 704 O O . ARG A 1 88 ? 12.766 -11.849 -13.045 1.00 97.38 88 ARG A O 1
ATOM 711 N N . THR A 1 89 ? 12.466 -9.640 -12.764 1.00 96.44 89 THR A N 1
ATOM 712 C CA . THR A 1 89 ? 13.443 -9.167 -13.747 1.00 96.44 89 THR A CA 1
ATOM 713 C C . THR A 1 89 ? 14.511 -8.312 -13.081 1.00 96.44 89 THR A C 1
ATOM 715 O O . THR A 1 89 ? 14.237 -7.618 -12.101 1.00 96.44 89 THR A O 1
ATOM 718 N N . THR A 1 90 ? 15.718 -8.355 -13.638 1.00 95.94 90 THR A N 1
ATOM 719 C CA . THR A 1 90 ? 16.842 -7.471 -13.300 1.00 95.94 90 THR A CA 1
ATOM 720 C C . THR A 1 90 ? 17.097 -6.425 -14.387 1.00 95.94 90 THR A C 1
ATOM 722 O O . THR A 1 90 ? 18.053 -5.659 -14.285 1.00 95.94 90 THR A O 1
ATOM 725 N N . ALA A 1 91 ? 16.297 -6.414 -15.460 1.00 98.00 91 ALA A N 1
ATOM 726 C CA . ALA A 1 91 ? 16.416 -5.422 -16.518 1.00 98.00 91 ALA A CA 1
ATOM 727 C C . ALA A 1 91 ? 16.006 -4.049 -15.977 1.00 98.00 91 ALA A C 1
ATOM 729 O O . ALA A 1 91 ? 14.898 -3.884 -15.471 1.00 98.00 91 ALA A O 1
ATOM 730 N N . TRP A 1 92 ? 16.900 -3.066 -16.098 1.00 97.19 92 TRP A N 1
ATOM 731 C CA . TRP A 1 92 ? 16.728 -1.749 -15.480 1.00 97.19 92 TRP A CA 1
ATOM 732 C C . TRP A 1 92 ? 15.431 -1.052 -15.909 1.00 97.19 92 TRP A C 1
ATOM 734 O O . TRP A 1 92 ? 14.662 -0.604 -15.067 1.00 97.19 92 TRP A O 1
ATOM 744 N N . ALA A 1 93 ? 15.159 -0.998 -17.217 1.00 98.12 93 ALA A N 1
ATOM 745 C CA . ALA A 1 93 ? 13.970 -0.329 -17.745 1.00 98.12 93 ALA A CA 1
ATOM 746 C C . ALA A 1 93 ? 12.662 -0.970 -17.249 1.00 98.12 93 ALA A C 1
ATOM 748 O O . ALA A 1 93 ? 11.725 -0.258 -16.894 1.00 98.12 93 ALA A O 1
ATOM 749 N N . ASP A 1 94 ? 12.610 -2.303 -17.177 1.00 97.69 94 ASP A N 1
ATOM 750 C CA . ASP A 1 94 ? 11.434 -3.009 -16.664 1.00 97.69 94 ASP A CA 1
ATOM 751 C C . ASP A 1 94 ? 11.280 -2.822 -15.158 1.00 97.69 94 ASP A C 1
ATOM 753 O O . ASP A 1 94 ? 10.166 -2.635 -14.682 1.00 97.69 94 ASP A O 1
ATOM 757 N N . TYR A 1 95 ? 12.387 -2.853 -14.411 1.00 97.44 95 TYR A N 1
ATOM 758 C CA . TYR A 1 95 ? 12.387 -2.617 -12.971 1.00 97.44 95 TYR A CA 1
ATOM 759 C C . TYR A 1 95 ? 11.790 -1.243 -12.628 1.00 97.44 95 TYR A C 1
ATOM 761 O O . TYR A 1 95 ? 10.867 -1.166 -11.818 1.00 97.44 95 TYR A O 1
ATOM 769 N N . GLU A 1 96 ? 12.256 -0.184 -13.297 1.00 97.88 96 GLU A N 1
ATOM 770 C CA . GLU A 1 96 ? 11.744 1.183 -13.122 1.00 97.88 96 GLU A CA 1
ATOM 771 C C . GLU A 1 96 ? 10.260 1.289 -13.491 1.00 97.88 96 GLU A C 1
ATOM 773 O O . GLU A 1 96 ? 9.468 1.865 -12.744 1.00 97.88 96 GLU A O 1
ATOM 778 N N . ARG A 1 97 ? 9.853 0.675 -14.611 1.00 98.06 97 ARG A N 1
ATOM 779 C CA . ARG A 1 97 ? 8.445 0.640 -15.027 1.00 98.06 97 ARG A CA 1
ATOM 780 C C . ARG A 1 97 ? 7.567 -0.046 -13.978 1.00 98.06 97 ARG A C 1
ATOM 782 O O . ARG A 1 97 ? 6.559 0.519 -13.574 1.00 98.06 97 ARG A O 1
ATOM 789 N N . ILE A 1 98 ? 7.959 -1.234 -13.506 1.00 97.69 98 ILE A N 1
ATOM 790 C CA . ILE A 1 98 ? 7.212 -1.989 -12.486 1.00 97.69 98 ILE A CA 1
ATOM 791 C C . ILE A 1 98 ? 7.090 -1.168 -11.199 1.00 97.69 98 ILE A C 1
ATOM 793 O O . ILE A 1 98 ? 6.019 -1.123 -10.593 1.00 97.69 98 ILE A O 1
ATOM 797 N N . GLN A 1 99 ? 8.171 -0.508 -10.775 1.00 97.31 99 GLN A N 1
ATOM 798 C CA . GLN A 1 99 ? 8.149 0.354 -9.599 1.00 97.31 99 GLN A CA 1
ATOM 799 C C . GLN A 1 99 ? 7.153 1.511 -9.769 1.00 97.31 99 GLN A C 1
ATOM 801 O O . GLN A 1 99 ? 6.337 1.731 -8.872 1.00 97.31 99 GLN A O 1
ATOM 806 N N . GLY A 1 100 ? 7.196 2.214 -10.904 1.00 97.38 100 GLY A N 1
ATOM 807 C CA . GLY A 1 100 ? 6.261 3.294 -11.227 1.00 97.38 100 GLY A CA 1
ATOM 808 C C . GLY A 1 100 ? 4.807 2.827 -11.205 1.00 97.38 100 GLY A C 1
ATOM 809 O O . GLY A 1 100 ? 4.009 3.361 -10.439 1.00 97.38 100 GLY A O 1
ATOM 810 N N . ASP A 1 101 ? 4.498 1.755 -11.940 1.00 97.19 101 ASP A N 1
ATOM 811 C CA . ASP A 1 101 ? 3.148 1.188 -12.051 1.00 97.19 101 ASP A CA 1
ATOM 812 C C . ASP A 1 101 ? 2.562 0.813 -10.673 1.00 97.19 101 ASP A C 1
ATOM 814 O O . ASP A 1 101 ? 1.382 1.042 -10.386 1.00 97.19 101 ASP A O 1
ATOM 818 N N . ILE A 1 102 ? 3.390 0.260 -9.777 1.00 97.00 102 ILE A N 1
ATOM 819 C CA . ILE A 1 102 ? 2.987 -0.066 -8.402 1.00 97.00 102 ILE A CA 1
ATOM 820 C C . ILE A 1 102 ? 2.610 1.197 -7.625 1.00 97.00 102 ILE A C 1
ATOM 822 O O . ILE A 1 102 ? 1.568 1.215 -6.964 1.00 97.00 102 ILE A O 1
ATOM 826 N N . PHE A 1 103 ? 3.449 2.235 -7.657 1.00 96.75 103 PHE A N 1
ATOM 827 C CA . PHE A 1 103 ? 3.183 3.461 -6.907 1.00 96.75 103 PHE A CA 1
ATOM 828 C C . PHE A 1 103 ? 2.005 4.241 -7.484 1.00 96.75 103 PHE A C 1
ATOM 830 O O . PHE A 1 103 ? 1.153 4.666 -6.706 1.00 96.75 103 PHE A O 1
ATOM 837 N N . ASP A 1 104 ? 1.893 4.355 -8.805 1.00 96.19 104 ASP A N 1
ATOM 838 C CA . ASP A 1 104 ? 0.769 5.022 -9.468 1.00 96.19 104 ASP A CA 1
ATOM 839 C C . ASP A 1 104 ? -0.564 4.398 -9.048 1.00 96.19 104 ASP A C 1
ATOM 841 O O . ASP A 1 104 ? -1.489 5.099 -8.628 1.00 96.19 104 ASP A O 1
ATOM 845 N N . TYR A 1 105 ? -0.638 3.065 -9.046 1.00 95.19 105 TYR A N 1
ATOM 846 C CA . TYR A 1 105 ? -1.826 2.351 -8.592 1.00 95.19 105 TYR A CA 1
ATOM 847 C C . TYR A 1 105 ? -2.135 2.586 -7.106 1.00 95.19 105 TYR A C 1
ATOM 849 O O . TYR A 1 105 ? -3.273 2.888 -6.730 1.00 95.19 105 TYR A O 1
ATOM 857 N N . LEU A 1 106 ? -1.129 2.448 -6.236 1.00 95.50 106 LEU A N 1
ATOM 858 C CA . LEU A 1 106 ? -1.315 2.595 -4.791 1.00 95.50 106 LEU A CA 1
ATOM 859 C C . LEU A 1 106 ? -1.668 4.028 -4.384 1.00 95.50 106 LEU A C 1
ATOM 861 O O . LEU A 1 106 ? -2.419 4.216 -3.426 1.00 95.50 106 LEU A O 1
ATOM 865 N N . LEU A 1 107 ? -1.160 5.030 -5.098 1.00 94.81 107 LEU A N 1
ATOM 866 C CA . LEU A 1 107 ? -1.525 6.427 -4.892 1.00 94.81 107 LEU A CA 1
ATOM 867 C C . LEU A 1 107 ? -2.941 6.713 -5.396 1.00 94.81 107 LEU A C 1
ATOM 869 O O . LEU A 1 107 ? -3.698 7.385 -4.697 1.00 94.81 107 LEU A O 1
ATOM 873 N N . ALA A 1 108 ? -3.329 6.158 -6.548 1.00 92.94 108 ALA A N 1
ATOM 874 C CA . ALA A 1 108 ? -4.668 6.335 -7.107 1.00 92.94 108 ALA A CA 1
ATOM 875 C C . ALA A 1 108 ? -5.771 5.761 -6.204 1.00 92.94 108 ALA A C 1
ATOM 877 O O . ALA A 1 108 ? -6.839 6.354 -6.075 1.00 92.94 108 ALA A O 1
ATOM 878 N N . VAL A 1 109 ? -5.515 4.628 -5.545 1.00 93.25 109 VAL A N 1
ATOM 879 C CA . VAL A 1 109 ? -6.493 3.972 -4.660 1.00 93.25 109 VAL A CA 1
ATOM 880 C C . VAL A 1 109 ? -6.471 4.510 -3.223 1.00 93.25 109 VAL A C 1
ATOM 882 O O . VAL A 1 109 ? -7.385 4.237 -2.448 1.00 93.25 109 VAL A O 1
ATOM 885 N N . LEU A 1 110 ? -5.454 5.289 -2.839 1.00 93.50 110 LEU A N 1
ATOM 886 C CA . LEU A 1 110 ? -5.292 5.827 -1.483 1.00 93.50 110 LEU A CA 1
ATOM 887 C C . LEU A 1 110 ? -6.548 6.572 -0.960 1.00 93.50 110 LEU A C 1
ATOM 889 O O . LEU A 1 110 ? -6.953 6.294 0.178 1.00 93.50 110 LEU A O 1
ATOM 893 N N . PRO A 1 111 ? -7.229 7.431 -1.757 1.00 93.62 111 PRO A N 1
ATOM 894 C CA . PRO A 1 111 ? -8.432 8.142 -1.317 1.00 93.62 111 PRO A CA 1
ATOM 895 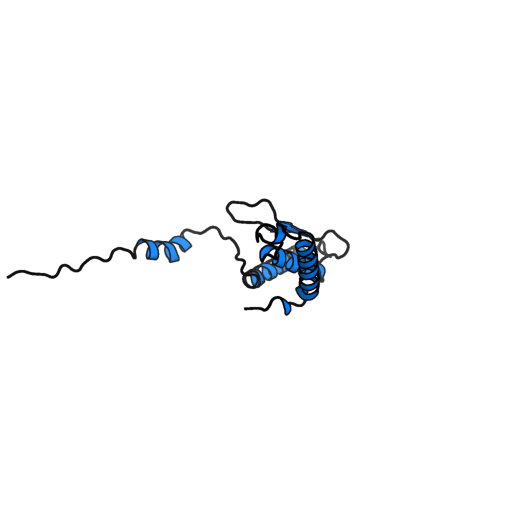C C . PRO A 1 111 ? -9.611 7.228 -0.971 1.00 93.62 111 PRO A C 1
ATOM 897 O O . PRO A 1 111 ? -10.409 7.575 -0.103 1.00 93.62 111 PRO A O 1
ATOM 900 N N . GLU A 1 112 ? -9.697 6.030 -1.558 1.00 90.25 112 GLU A N 1
ATOM 901 C CA . GLU A 1 112 ? -10.762 5.058 -1.255 1.00 90.25 112 GLU A CA 1
ATOM 902 C C . GLU A 1 112 ? -10.667 4.500 0.169 1.00 90.25 112 GLU A C 1
ATOM 90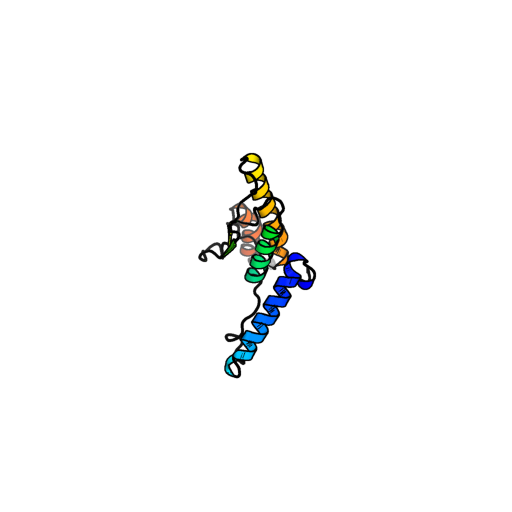4 O O . GLU A 1 112 ? -11.640 3.994 0.729 1.00 90.25 112 GLU A O 1
ATOM 909 N N . PHE A 1 113 ? -9.498 4.632 0.797 1.00 91.31 113 PHE A N 1
ATOM 910 C CA . PHE A 1 113 ? -9.293 4.311 2.205 1.00 91.31 113 PHE A CA 1
ATOM 911 C C . PHE A 1 113 ? -9.497 5.526 3.117 1.00 91.31 113 PHE A C 1
ATOM 913 O O . PHE A 1 113 ? -9.249 5.428 4.318 1.00 91.31 113 PHE A O 1
ATOM 920 N N . GLY A 1 114 ? -9.919 6.678 2.587 1.00 92.38 114 GLY A N 1
ATOM 921 C CA . GLY A 1 114 ? -9.963 7.938 3.331 1.00 92.38 114 GLY A CA 1
ATOM 922 C C . GLY A 1 114 ? -8.573 8.383 3.789 1.00 92.38 114 GLY A C 1
ATOM 923 O O . GLY A 1 114 ? -8.425 8.930 4.881 1.00 92.38 114 GLY A O 1
ATOM 924 N N . LEU A 1 115 ? -7.546 8.060 3.001 1.00 94.94 115 LEU A N 1
ATOM 925 C CA . LEU A 1 115 ? -6.164 8.468 3.218 1.00 94.94 115 LEU A CA 1
ATOM 926 C C . LEU A 1 115 ? -5.766 9.468 2.131 1.00 94.94 115 LEU A C 1
ATOM 928 O O . LEU A 1 115 ? -6.261 9.406 1.008 1.00 94.94 115 LEU A O 1
ATOM 932 N N . SER A 1 116 ? -4.831 10.355 2.458 1.00 92.88 116 SER A N 1
ATOM 933 C CA . SER A 1 116 ? -4.322 11.360 1.525 1.00 92.88 116 SER A CA 1
ATOM 934 C C . SER A 1 116 ? -2.804 11.335 1.507 1.00 92.88 116 SER A C 1
ATOM 936 O O . SER A 1 116 ? -2.164 11.098 2.535 1.00 92.88 116 SER A O 1
ATOM 938 N N . LEU A 1 117 ? -2.228 11.603 0.336 1.00 92.44 117 LEU A N 1
ATOM 939 C CA . LEU A 1 117 ? -0.791 11.778 0.201 1.00 92.44 117 LEU A CA 1
ATOM 940 C C . LEU A 1 117 ? -0.393 13.112 0.837 1.00 92.44 117 LEU A C 1
ATOM 942 O O . LEU 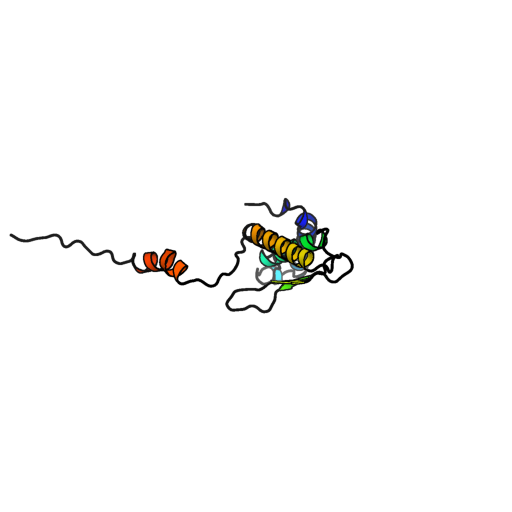A 1 117 ? -0.965 14.154 0.515 1.00 92.44 117 LEU A O 1
ATOM 946 N N . TYR A 1 118 ? 0.602 13.082 1.719 1.00 91.56 118 TYR A N 1
ATOM 947 C CA . TYR A 1 118 ? 1.210 14.311 2.206 1.00 91.56 118 TYR A CA 1
ATOM 948 C C . TYR A 1 118 ? 2.027 14.962 1.085 1.00 91.56 118 TYR A C 1
ATOM 950 O O . TYR A 1 118 ? 2.883 14.316 0.481 1.00 91.56 118 TYR A O 1
ATOM 958 N N . GLN A 1 119 ? 1.803 16.253 0.853 1.00 87.50 119 GLN A N 1
ATOM 959 C CA . GLN A 1 119 ? 2.614 17.079 -0.036 1.00 87.50 119 GLN A CA 1
ATOM 960 C C . GLN A 1 119 ? 3.063 18.315 0.735 1.00 87.50 119 GLN A C 1
ATOM 962 O O . GLN A 1 119 ? 2.276 18.920 1.464 1.00 87.50 119 GLN A O 1
ATOM 967 N N . GLN A 1 120 ? 4.339 18.679 0.602 1.00 88.00 120 GLN A N 1
ATOM 968 C CA . GLN A 1 120 ? 4.800 19.944 1.160 1.00 88.00 120 GLN A CA 1
ATOM 969 C C . GLN A 1 120 ? 4.132 21.085 0.382 1.00 88.00 120 GLN A C 1
ATOM 971 O O . GLN A 1 120 ? 4.254 21.109 -0.843 1.00 88.00 120 GLN A O 1
ATOM 976 N N . PRO A 1 121 ? 3.431 22.014 1.058 1.00 84.81 121 PRO A N 1
ATOM 977 C CA . PRO A 1 121 ? 2.793 23.128 0.375 1.00 84.81 121 PRO A CA 1
ATOM 978 C C . PRO A 1 121 ? 3.851 24.008 -0.291 1.00 84.81 121 PRO A C 1
ATOM 980 O O . PRO A 1 121 ? 4.880 24.339 0.301 1.00 84.81 121 PRO A O 1
ATOM 983 N N . SER A 1 122 ? 3.579 24.405 -1.527 1.00 83.50 122 SER A N 1
ATOM 984 C CA . SER A 1 122 ? 4.386 25.345 -2.293 1.00 83.50 122 SER A CA 1
ATOM 985 C C . SER A 1 122 ? 3.870 26.777 -2.126 1.00 83.50 122 SER A C 1
ATOM 987 O O . SER A 1 122 ? 2.740 27.021 -1.696 1.00 83.50 122 SER A O 1
ATOM 989 N N . GLY A 1 123 ? 4.671 27.765 -2.540 1.00 81.50 123 GLY A N 1
ATOM 990 C CA . GLY A 1 123 ? 4.229 29.165 -2.551 1.00 81.50 123 GLY A CA 1
ATOM 991 C C . GLY A 1 123 ? 2.977 29.402 -3.410 1.00 81.50 123 GLY A C 1
ATOM 992 O O . GLY A 1 123 ? 2.228 30.344 -3.162 1.00 81.50 123 GLY A O 1
ATOM 993 N N . ASN A 1 124 ? 2.713 28.540 -4.397 1.00 79.62 124 ASN A N 1
ATOM 994 C CA . ASN A 1 124 ? 1.510 28.631 -5.215 1.00 79.62 124 ASN A CA 1
ATOM 995 C C . ASN A 1 124 ? 0.246 28.204 -4.453 1.00 79.62 124 ASN A C 1
ATOM 997 O O . ASN A 1 124 ? -0.784 28.864 -4.581 1.00 79.62 124 ASN A O 1
ATOM 1001 N N . ASP A 1 125 ? 0.349 27.176 -3.609 1.00 79.50 125 ASP A N 1
ATOM 1002 C CA . ASP A 1 125 ? -0.763 26.669 -2.795 1.00 79.50 125 ASP A CA 1
ATOM 1003 C C . ASP A 1 125 ? -1.223 27.715 -1.769 1.00 79.50 125 ASP A C 1
ATOM 1005 O O . ASP A 1 125 ? -2.420 27.919 -1.553 1.00 79.50 125 ASP A O 1
ATOM 1009 N N . LEU A 1 126 ? -0.273 28.471 -1.205 1.00 77.00 126 LEU A N 1
ATOM 1010 C CA . LEU A 1 126 ? -0.570 29.579 -0.292 1.00 77.00 126 LEU A CA 1
ATOM 1011 C C . LEU A 1 126 ? -1.343 30.711 -0.984 1.00 77.00 126 LEU A C 1
ATOM 1013 O O . LEU A 1 126 ? -2.268 31.279 -0.401 1.00 77.00 126 LEU A O 1
ATOM 1017 N N . ARG A 1 127 ? -1.002 31.020 -2.242 1.00 72.31 127 ARG A N 1
ATOM 1018 C CA . ARG A 1 127 ? -1.707 32.046 -3.025 1.00 72.31 127 ARG A CA 1
ATOM 1019 C C . ARG A 1 127 ? -3.114 31.607 -3.418 1.00 72.31 127 ARG A C 1
ATOM 1021 O O . ARG A 1 127 ? -4.020 32.432 -3.391 1.00 72.31 127 ARG A O 1
ATOM 1028 N N . ALA A 1 128 ? -3.291 30.330 -3.757 1.00 70.69 128 ALA A N 1
ATOM 1029 C CA . ALA A 1 128 ? -4.570 29.780 -4.193 1.00 70.69 128 ALA A CA 1
ATOM 1030 C C . ALA A 1 128 ? -5.576 29.572 -3.042 1.00 70.69 128 ALA A C 1
ATOM 1032 O O . ALA A 1 128 ? -6.774 29.704 -3.273 1.00 70.69 128 ALA A O 1
ATOM 1033 N N . GLY A 1 129 ? -5.117 29.267 -1.818 1.00 61.72 129 GLY A N 1
ATOM 1034 C CA . GLY A 1 129 ? -6.013 28.886 -0.713 1.00 61.72 129 GLY A CA 1
ATOM 1035 C C . GLY A 1 129 ? -5.850 29.634 0.615 1.00 61.72 129 GLY A C 1
ATOM 1036 O O . GLY A 1 129 ? -6.820 29.738 1.361 1.00 61.72 129 GLY A O 1
ATOM 1037 N N . VAL A 1 130 ? -4.672 30.182 0.935 1.00 57.62 130 VAL A N 1
ATOM 1038 C CA . VAL A 1 130 ? -4.417 30.781 2.265 1.00 57.62 130 VAL A CA 1
ATOM 1039 C C . VAL A 1 130 ? -4.711 32.283 2.285 1.00 57.62 130 VAL A C 1
ATOM 1041 O O . VAL A 1 130 ? -5.286 32.784 3.249 1.00 57.62 130 VAL A O 1
ATOM 1044 N N . LEU A 1 131 ? -4.401 33.011 1.210 1.00 51.59 131 LEU A N 1
ATOM 1045 C CA . LEU A 1 131 ? -4.647 34.459 1.144 1.00 51.59 131 LEU A CA 1
ATOM 1046 C C . LEU A 1 131 ? -6.140 34.857 1.164 1.00 51.59 131 LEU A C 1
ATOM 1048 O O . LEU A 1 131 ? -6.470 35.786 1.901 1.00 51.59 131 LEU A O 1
ATOM 1052 N N . PRO A 1 132 ? -7.070 34.182 0.455 1.00 49.12 132 PRO A N 1
ATOM 1053 C CA . PRO A 1 132 ? -8.488 34.556 0.489 1.00 49.12 132 PRO A CA 1
ATOM 1054 C C . PRO A 1 132 ? -9.143 34.329 1.860 1.00 49.12 132 PRO A C 1
ATOM 1056 O O . PRO A 1 132 ? -10.008 35.100 2.262 1.00 49.12 132 PRO A O 1
ATOM 1059 N N . ALA A 1 133 ? -8.706 33.306 2.605 1.00 52.81 133 ALA A N 1
ATOM 1060 C CA . ALA A 1 133 ? -9.215 33.009 3.945 1.00 52.81 133 ALA A CA 1
ATOM 1061 C C . ALA A 1 133 ? -8.702 33.999 5.010 1.00 52.81 133 ALA A C 1
ATOM 1063 O O . ALA A 1 133 ? -9.416 34.301 5.961 1.00 52.81 133 ALA A O 1
ATOM 1064 N N . VAL A 1 134 ? -7.487 34.533 4.838 1.00 52.53 134 VAL A N 1
ATOM 1065 C CA . VAL A 1 134 ? -6.892 35.535 5.743 1.00 52.53 134 VAL A CA 1
ATOM 1066 C C . VAL A 1 134 ? -7.385 36.955 5.431 1.00 52.53 134 VAL A C 1
ATOM 1068 O O . VAL A 1 134 ? -7.548 37.762 6.341 1.00 52.53 134 VAL A O 1
ATOM 1071 N N . LEU A 1 135 ? -7.669 37.263 4.161 1.00 53.38 135 LEU A N 1
ATOM 1072 C CA . LEU A 1 135 ? -8.154 38.581 3.723 1.00 53.38 135 LEU A CA 1
ATOM 1073 C C . LEU A 1 135 ? -9.691 38.711 3.736 1.00 53.38 135 LEU A C 1
ATOM 1075 O O . LEU A 1 135 ? -10.208 39.814 3.598 1.00 53.38 135 LEU A O 1
ATOM 1079 N N . GLY A 1 136 ? -10.428 37.615 3.939 1.00 50.81 136 GLY A N 1
ATOM 1080 C CA . GLY A 1 136 ? -11.898 37.576 3.969 1.00 50.81 136 GLY A CA 1
ATOM 1081 C C . GLY A 1 136 ? -12.561 38.033 5.278 1.00 50.81 136 GLY A C 1
ATOM 1082 O O . GLY A 1 136 ? -13.765 37.849 5.432 1.00 50.81 136 GLY A O 1
ATOM 1083 N N . ALA A 1 137 ? -11.810 38.613 6.223 1.00 50.06 137 ALA A N 1
ATOM 1084 C CA . ALA A 1 137 ? -12.317 39.057 7.529 1.00 50.06 137 ALA A CA 1
ATOM 1085 C C . ALA A 1 137 ? -12.282 40.586 7.742 1.00 50.06 137 ALA A C 1
ATOM 1087 O O . ALA A 1 137 ? -12.353 41.050 8.877 1.00 50.06 137 ALA A O 1
ATOM 1088 N N . SER A 1 138 ? -12.201 41.391 6.680 1.00 45.03 138 SER A N 1
ATOM 1089 C CA . SER A 1 138 ? -12.379 42.848 6.763 1.00 45.03 138 SER A CA 1
ATOM 1090 C C . SER A 1 138 ? -13.683 43.275 6.091 1.00 45.03 138 SER A C 1
ATOM 1092 O O . SER A 1 138 ? -13.711 43.828 4.994 1.00 45.03 138 SER A O 1
ATOM 1094 N N . HIS A 1 139 ? -14.797 43.052 6.790 1.00 44.16 139 HIS A N 1
ATOM 1095 C CA . HIS A 1 139 ? -16.028 43.788 6.520 1.00 44.16 139 HIS A CA 1
ATOM 1096 C C . HIS A 1 139 ? -15.762 45.264 6.869 1.00 44.16 139 HIS A C 1
ATOM 1098 O O . HIS A 1 139 ? -15.815 45.656 8.032 1.00 44.16 139 HIS A O 1
ATOM 1104 N N . LEU A 1 140 ? -15.407 46.083 5.878 1.00 47.72 140 LEU A N 1
ATOM 1105 C CA . LEU A 1 140 ? -15.398 47.539 6.026 1.00 47.72 140 LEU A CA 1
ATOM 1106 C C . LEU A 1 140 ? -16.860 48.005 6.146 1.00 47.72 140 LEU A C 1
ATOM 1108 O O . LEU A 1 140 ? -17.649 47.712 5.243 1.00 47.72 140 LEU A O 1
ATOM 1112 N N . PRO A 1 141 ? -17.273 48.689 7.227 1.00 39.75 141 PRO A N 1
ATOM 1113 C CA . PRO A 1 141 ? -18.587 49.313 7.259 1.00 39.75 141 PRO A CA 1
ATOM 1114 C C . PRO A 1 141 ? -18.600 50.477 6.260 1.00 39.75 141 PRO A C 1
ATOM 1116 O O . PRO A 1 141 ? -17.711 51.331 6.278 1.00 39.75 141 PRO A O 1
ATOM 1119 N N . SER A 1 142 ? -19.594 50.501 5.366 1.00 42.31 142 SER A N 1
ATOM 1120 C CA . SER A 1 142 ? -19.817 51.641 4.479 1.00 42.31 142 SER A CA 1
ATOM 1121 C C . SER A 1 142 ? -20.130 52.865 5.331 1.00 42.31 142 SER A C 1
ATOM 1123 O O . SER A 1 142 ? -21.105 52.864 6.083 1.00 42.31 142 SER A O 1
ATOM 1125 N N . LEU A 1 143 ? -19.315 53.909 5.214 1.00 39.31 143 LEU A N 1
ATOM 1126 C CA . LEU A 1 143 ? -19.639 55.208 5.783 1.00 39.31 143 LEU A CA 1
ATOM 1127 C C . LEU A 1 143 ? -20.833 55.775 5.006 1.00 39.31 143 LEU A C 1
ATOM 1129 O O . LEU A 1 143 ? -20.680 56.281 3.896 1.00 39.31 143 LEU A O 1
ATOM 1133 N N . GLU A 1 144 ? -22.029 55.648 5.582 1.00 38.75 144 GLU A N 1
ATOM 1134 C CA . GLU A 1 144 ? -23.189 56.436 5.180 1.00 38.75 144 GLU A CA 1
ATOM 1135 C C . GLU A 1 144 ? -22.836 57.917 5.327 1.00 38.75 144 GLU A C 1
ATOM 1137 O O . GLU A 1 144 ? -22.550 58.422 6.416 1.00 38.75 144 GLU A O 1
ATOM 1142 N N . ASN A 1 145 ? -22.840 58.606 4.193 1.00 38.44 145 ASN A N 1
ATOM 1143 C CA . ASN A 1 145 ? -22.574 60.025 4.092 1.00 38.44 145 ASN A CA 1
ATOM 1144 C C . ASN A 1 145 ? -23.787 60.796 4.645 1.00 38.44 145 ASN A C 1
ATOM 1146 O O . ASN A 1 145 ? -24.726 61.112 3.919 1.00 38.44 145 ASN A O 1
ATOM 1150 N N . LYS A 1 146 ? -23.797 61.065 5.952 1.00 41.50 146 LYS A N 1
ATOM 1151 C CA . LYS A 1 146 ? -24.621 62.123 6.549 1.00 41.50 146 LYS A CA 1
ATOM 1152 C C . LYS A 1 146 ? -23.816 63.414 6.519 1.00 41.50 146 LYS A C 1
ATOM 1154 O O . LYS A 1 146 ? -22.799 63.466 7.208 1.00 41.50 146 LYS A O 1
ATOM 1159 N N . SER A 1 147 ? -24.287 64.437 5.799 1.00 38.12 147 SER A N 1
ATOM 1160 C CA . SER A 1 147 ? -24.442 65.823 6.295 1.00 38.12 147 SER A CA 1
ATOM 1161 C C . SER A 1 147 ? -24.832 66.819 5.191 1.00 38.12 147 SER A C 1
ATOM 1163 O O . SER A 1 147 ? -24.199 66.831 4.139 1.00 38.12 147 SER A O 1
ATOM 1165 N N . ALA A 1 148 ? -25.758 67.711 5.581 1.00 37.38 148 ALA A N 1
ATOM 1166 C CA . ALA A 1 148 ? -26.231 68.971 4.982 1.00 37.38 148 ALA A CA 1
ATOM 1167 C C . ALA A 1 148 ? -27.222 68.885 3.810 1.00 37.38 148 ALA A C 1
ATOM 1169 O O . ALA A 1 148 ? -26.804 68.635 2.661 1.00 37.38 148 ALA A O 1
#

Sequence (148 aa):
ELRMTQVHLLTDYIGRKQAELKAWNEAQGHSAQLSANRRRMTNLGTFRAYALAYLKSHPDIQPNMTCMVRQMQTTAQGVPLEIYCFTRTTAWADYERIQGDIFDYLLAVLPEFGLSLYQQPSGNDLRAGVLPAVLGASHLPSLENKSA

Nearest PDB structures (foldseek):
  6zyd-assembly1_E  TM=8.644E-01  e=5.723E-04  Escherichia coli K-12
  6zye-assembly1_E  TM=9.182E-01  e=3.019E-03  Escherichia coli K-12
  6urt-assembly1_G  TM=8.563E-01  e=1.916E-02  Escherichia coli K-12
  6lyp-assembly1_A  TM=8.410E-01  e=2.546E-01  Arabidopsis thaliana
  2q4v-assembly1_A  TM=3.551E-01  e=3.062E-01  Homo sapiens

Mean predicted aligned error: 10.72 Å

Solvent-accessible surface area (backbone atoms only — not comparable to full-atom values): 9200 Å² total; per-residue (Å²): 135,78,60,67,79,74,40,77,73,33,41,71,53,52,56,52,50,52,51,53,36,49,55,56,36,60,73,46,56,84,61,37,76,42,70,88,60,42,72,75,90,46,51,70,62,50,49,38,51,39,53,40,40,50,52,70,68,34,87,61,38,37,84,93,50,73,69,49,54,45,77,49,79,71,50,98,78,43,72,47,72,48,77,46,70,45,60,72,60,86,51,64,73,59,47,53,48,53,52,50,57,52,50,54,51,56,59,70,52,31,55,77,49,77,43,79,84,76,70,86,82,50,79,65,52,43,63,76,58,48,49,61,69,70,64,68,76,71,84,74,78,80,81,76,86,82,83,135